Protein AF-A0A183B8X4-F1 (afdb_monomer_lite)

Foldseek 3Di:
DVVCCVVPVPQVVVVDDDPVPDDPVRNVVNVVVVVVVVVVVVVVVVVVVVVVVVVVVVVVVVVVVCVVVVVVPPPDDDDDDDDDDDDDDDDDDDDPDDDDDDDDDDDDDDDD

Structure (mmCIF, N/CA/C/O backbone):
data_AF-A0A183B8X4-F1
#
_entry.id   AF-A0A183B8X4-F1
#
loop_
_atom_site.group_PDB
_atom_site.id
_atom_site.type_symbol
_atom_site.label_atom_id
_atom_site.label_alt_id
_atom_site.label_comp_id
_atom_site.label_asym_id
_atom_site.label_entity_id
_atom_site.label_seq_id
_atom_site.pdbx_PDB_ins_code
_atom_site.Cartn_x
_atom_site.Cartn_y
_atom_site.Cartn_z
_atom_site.occupancy
_atom_site.B_iso_or_equiv
_atom_site.auth_seq_id
_atom_site.auth_comp_id
_atom_site.auth_asym_id
_atom_site.auth_atom_id
_atom_site.pdbx_PDB_model_num
ATOM 1 N N . MET A 1 1 ? 4.819 15.358 -13.654 1.00 60.69 1 MET A N 1
ATOM 2 C CA . MET A 1 1 ? 6.063 14.655 -13.266 1.00 60.69 1 MET A CA 1
ATOM 3 C C . MET A 1 1 ? 6.537 15.043 -11.869 1.00 60.69 1 MET A C 1
ATOM 5 O O . MET A 1 1 ? 6.818 14.137 -11.103 1.00 60.69 1 MET A O 1
ATOM 9 N N . GLN A 1 2 ? 6.517 16.330 -11.497 1.00 81.50 2 GLN A N 1
ATOM 10 C CA . GLN A 1 2 ? 6.993 16.812 -10.185 1.00 81.50 2 GLN A CA 1
ATOM 11 C C . GLN A 1 2 ? 6.331 16.147 -8.958 1.00 81.50 2 GLN A C 1
ATOM 13 O O . GLN A 1 2 ? 7.019 15.843 -7.992 1.00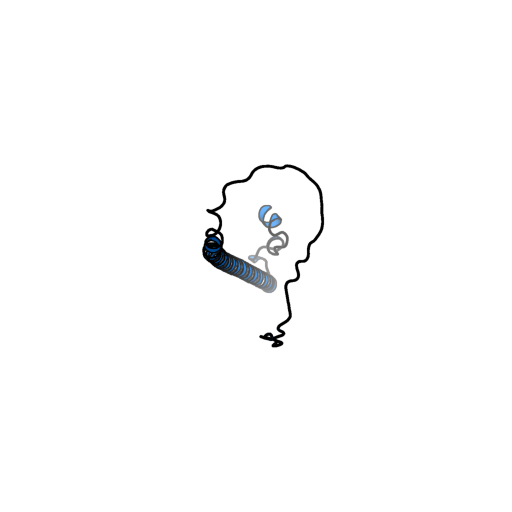 81.50 2 GLN A O 1
ATOM 18 N N . GLU A 1 3 ? 5.027 15.847 -8.999 1.00 91.38 3 GLU A N 1
ATOM 19 C CA . GLU A 1 3 ? 4.336 15.207 -7.863 1.00 91.38 3 GLU A CA 1
ATOM 20 C C . GLU A 1 3 ? 4.837 13.785 -7.568 1.00 91.38 3 GLU A C 1
ATOM 22 O O . GLU A 1 3 ? 5.067 13.426 -6.418 1.00 91.38 3 GLU A O 1
ATOM 27 N N . HIS A 1 4 ? 5.049 12.959 -8.595 1.00 89.56 4 HIS A N 1
ATOM 28 C CA . HIS A 1 4 ? 5.491 11.577 -8.383 1.00 89.56 4 HIS A CA 1
ATOM 29 C C . HIS A 1 4 ? 6.910 11.539 -7.796 1.00 89.56 4 HIS A C 1
ATOM 31 O O . HIS A 1 4 ? 7.170 10.776 -6.870 1.00 89.56 4 HIS A O 1
ATOM 37 N N . GLU A 1 5 ? 7.798 12.412 -8.270 1.00 91.19 5 GLU A N 1
ATOM 38 C CA . GLU A 1 5 ? 9.140 12.575 -7.702 1.00 91.19 5 GLU A CA 1
ATOM 39 C C . GLU A 1 5 ? 9.105 13.069 -6.254 1.00 91.19 5 GLU A C 1
ATOM 41 O O . GLU A 1 5 ? 9.914 12.627 -5.445 1.00 91.19 5 GLU A O 1
ATOM 46 N N . HIS A 1 6 ? 8.160 13.943 -5.903 1.00 94.19 6 HIS A N 1
ATOM 47 C CA . HIS A 1 6 ? 8.032 14.447 -4.539 1.00 94.19 6 HIS A CA 1
ATOM 48 C C . HIS A 1 6 ? 7.591 13.355 -3.553 1.00 94.19 6 HIS A C 1
ATOM 50 O O . HIS A 1 6 ? 8.181 13.212 -2.482 1.00 94.19 6 HIS A O 1
ATOM 56 N N . HIS A 1 7 ? 6.584 12.556 -3.922 1.00 91.12 7 HIS A N 1
ATOM 57 C CA . HIS A 1 7 ? 6.007 11.538 -3.033 1.00 91.12 7 HIS A CA 1
ATOM 58 C C . HIS A 1 7 ? 6.729 10.185 -3.096 1.00 91.12 7 HIS A C 1
ATOM 60 O O . HIS A 1 7 ? 6.624 9.385 -2.168 1.00 91.12 7 HIS A O 1
ATOM 66 N N . SER A 1 8 ? 7.461 9.901 -4.176 1.00 90.62 8 SER A N 1
ATOM 67 C CA . SER A 1 8 ? 8.205 8.649 -4.354 1.00 90.62 8 SER A CA 1
ATOM 68 C C . SER A 1 8 ? 9.503 8.855 -5.154 1.00 90.62 8 SER A C 1
ATOM 70 O O . SER A 1 8 ? 9.667 8.301 -6.242 1.00 90.62 8 SER A O 1
ATOM 72 N N . PRO A 1 9 ? 10.485 9.607 -4.618 1.00 89.94 9 PRO A N 1
ATOM 73 C CA . PRO A 1 9 ? 11.717 9.956 -5.342 1.00 89.94 9 PRO A CA 1
ATOM 74 C C . PRO A 1 9 ? 12.589 8.745 -5.704 1.00 89.94 9 PRO A C 1
ATOM 76 O O . PRO A 1 9 ? 13.471 8.827 -6.559 1.00 89.94 9 PRO A O 1
ATOM 79 N N . GLN A 1 10 ? 12.375 7.614 -5.029 1.00 90.06 10 GLN A N 1
ATOM 80 C CA . GLN A 1 10 ? 13.121 6.376 -5.246 1.00 90.06 10 GLN A CA 1
ATOM 81 C C . GLN A 1 10 ? 12.419 5.410 -6.207 1.00 90.06 10 GLN A C 1
ATOM 83 O O . GLN A 1 10 ? 12.954 4.334 -6.458 1.00 90.06 10 GLN A O 1
ATOM 88 N N . CYS A 1 11 ? 11.247 5.766 -6.749 1.00 91.00 11 CYS A N 1
ATOM 89 C CA . CYS A 1 11 ? 10.516 4.910 -7.676 1.00 91.00 11 CYS A CA 1
ATOM 90 C C . CYS A 1 11 ? 11.372 4.616 -8.924 1.00 91.00 11 CYS A C 1
ATOM 92 O O . CYS A 1 11 ? 11.704 5.551 -9.660 1.00 91.00 11 CYS A O 1
ATOM 94 N N . PRO A 1 12 ? 11.715 3.343 -9.210 1.00 90.00 12 PRO A N 1
ATOM 95 C CA . PRO A 1 12 ? 12.560 2.998 -10.357 1.00 90.00 12 PRO A CA 1
ATOM 96 C C . PRO A 1 12 ? 11.970 3.440 -11.700 1.00 90.00 12 PRO A C 1
ATOM 98 O O . PRO A 1 12 ? 12.717 3.763 -12.619 1.00 90.00 12 PRO A O 1
ATOM 101 N N . PHE A 1 13 ? 10.639 3.556 -11.778 1.00 90.56 13 PHE A N 1
ATOM 102 C CA . PHE A 1 13 ? 9.926 4.030 -12.965 1.00 90.56 13 PHE A CA 1
ATOM 103 C C . PHE A 1 13 ? 10.307 5.463 -13.377 1.00 90.56 13 PHE A C 1
ATOM 105 O O . PHE A 1 13 ? 10.229 5.812 -14.548 1.00 90.56 13 PHE A O 1
ATOM 112 N N . LEU A 1 14 ? 10.740 6.304 -12.430 1.00 90.06 14 LEU A N 1
ATOM 113 C CA . LEU A 1 14 ? 11.152 7.684 -12.717 1.00 90.06 14 LEU A CA 1
ATOM 114 C C . LEU A 1 14 ? 12.492 7.762 -13.459 1.00 90.06 14 LEU A C 1
ATOM 116 O O . LEU A 1 14 ? 12.784 8.767 -14.098 1.00 90.06 14 LEU A O 1
ATOM 120 N N . LYS A 1 15 ? 13.317 6.715 -13.350 1.00 87.94 15 LYS A N 1
ATOM 121 C CA . LYS A 1 15 ? 14.657 6.643 -13.952 1.00 87.94 15 LYS A CA 1
ATOM 122 C C . LYS A 1 15 ? 14.732 5.645 -15.106 1.00 87.94 15 LYS A C 1
ATOM 124 O O . LYS A 1 15 ? 15.746 5.606 -15.797 1.00 87.94 15 LYS A O 1
ATOM 129 N N . SER A 1 16 ? 13.701 4.824 -15.295 1.00 88.19 16 SER A N 1
ATOM 130 C CA . SER A 1 16 ? 13.650 3.835 -16.366 1.00 88.19 16 SER A CA 1
ATOM 131 C C . SER A 1 16 ? 13.337 4.485 -17.711 1.00 88.19 16 SER A C 1
ATOM 133 O O . SER A 1 16 ? 12.557 5.433 -17.796 1.00 88.19 16 SER A O 1
ATOM 135 N N . LYS A 1 17 ? 13.899 3.913 -18.774 1.00 92.12 17 LYS A N 1
ATOM 136 C CA . LYS A 1 17 ? 13.476 4.173 -20.154 1.00 92.12 17 LYS A CA 1
ATOM 137 C C . LYS A 1 17 ? 12.040 3.665 -20.403 1.00 92.12 17 LYS A C 1
ATOM 139 O O . LYS A 1 17 ? 11.542 2.865 -19.603 1.00 92.12 17 LYS A O 1
ATOM 144 N N . PRO A 1 18 ? 11.369 4.116 -21.481 1.00 90.50 18 PRO A N 1
ATOM 145 C CA . PRO A 1 18 ? 10.063 3.595 -21.880 1.00 90.50 18 PRO A CA 1
ATOM 146 C C . PRO A 1 18 ? 10.055 2.066 -21.970 1.00 90.50 18 PRO A C 1
ATOM 148 O O . PRO A 1 18 ? 11.065 1.451 -22.318 1.00 90.50 18 PRO A O 1
ATOM 151 N N . TYR A 1 19 ? 8.916 1.448 -21.652 1.00 87.38 19 TYR A N 1
ATOM 152 C CA . TYR A 1 19 ? 8.816 -0.009 -21.526 1.00 87.38 19 TYR A CA 1
ATOM 153 C C . TYR A 1 19 ? 9.142 -0.727 -22.840 1.00 87.38 19 TYR A C 1
ATOM 155 O O . TYR A 1 19 ? 9.795 -1.764 -22.837 1.00 87.38 19 TYR A O 1
ATOM 163 N N . GLU A 1 20 ? 8.756 -0.132 -23.965 1.00 92.44 20 GLU A N 1
ATOM 164 C CA . GLU A 1 20 ? 8.993 -0.637 -25.317 1.00 92.44 20 GLU A CA 1
ATOM 165 C C . GLU A 1 20 ? 10.484 -0.681 -25.691 1.00 92.44 20 GLU A C 1
ATOM 167 O O . GLU A 1 20 ? 10.880 -1.435 -26.577 1.00 92.44 20 GLU A O 1
ATOM 172 N N . GLU A 1 21 ? 11.317 0.108 -25.008 1.00 95.00 21 GLU A N 1
ATOM 173 C CA . GLU A 1 21 ? 12.765 0.191 -25.225 1.00 95.00 21 GLU A CA 1
ATOM 174 C C . GLU A 1 21 ? 13.559 -0.672 -24.227 1.00 95.00 21 GLU A C 1
ATOM 176 O O . GLU A 1 21 ? 14.795 -0.750 -24.286 1.00 95.00 21 GLU A O 1
ATOM 181 N N . MET A 1 22 ? 12.873 -1.313 -23.277 1.00 94.50 22 MET A N 1
ATOM 182 C CA . MET A 1 22 ? 13.497 -2.212 -22.315 1.00 94.50 22 MET A CA 1
ATOM 183 C C . MET A 1 22 ? 13.799 -3.573 -22.935 1.00 94.50 22 MET A C 1
ATOM 185 O O . MET A 1 22 ? 13.014 -4.155 -23.679 1.00 94.50 22 MET A O 1
ATOM 189 N N . SER A 1 23 ? 14.960 -4.113 -22.578 1.00 96.31 23 SER A N 1
ATOM 190 C CA . SER A 1 23 ? 15.236 -5.532 -22.756 1.00 96.31 23 SER A CA 1
ATOM 191 C C . SER A 1 23 ? 14.311 -6.362 -21.865 1.00 96.31 23 SER A C 1
ATOM 193 O O . SER A 1 23 ? 13.783 -5.887 -20.857 1.00 96.31 23 SER A O 1
ATOM 195 N N . VAL A 1 24 ? 14.158 -7.642 -22.203 1.00 95.38 24 VAL A N 1
ATOM 196 C CA . VAL A 1 24 ? 13.329 -8.573 -21.423 1.00 95.38 24 VAL A CA 1
ATOM 197 C C . VAL A 1 24 ? 13.781 -8.640 -19.959 1.00 95.38 24 VAL A C 1
ATOM 199 O O . VAL A 1 24 ? 12.942 -8.655 -19.065 1.00 95.38 24 VAL A O 1
ATOM 202 N N . SER A 1 25 ? 15.091 -8.636 -19.694 1.00 96.25 25 SER A N 1
ATOM 203 C CA . SER A 1 25 ? 15.623 -8.659 -18.326 1.00 96.25 25 SER A CA 1
ATOM 204 C C . SER A 1 25 ? 15.272 -7.397 -17.538 1.00 96.25 25 SER A C 1
ATOM 206 O O . SER A 1 25 ? 14.798 -7.509 -16.413 1.00 96.25 25 SER A O 1
ATOM 208 N N . GLU A 1 26 ? 15.430 -6.211 -18.135 1.00 94.94 26 GLU A N 1
ATOM 209 C CA . GLU A 1 26 ? 15.070 -4.938 -17.487 1.00 94.94 26 GLU A CA 1
ATOM 210 C C . GLU A 1 26 ? 13.563 -4.875 -17.189 1.00 94.94 26 GLU A C 1
ATOM 212 O O . GLU A 1 26 ? 13.152 -4.460 -16.104 1.00 94.94 26 GLU A O 1
ATOM 217 N N . GLY A 1 27 ? 12.732 -5.351 -18.124 1.00 94.56 27 GLY A N 1
ATOM 218 C CA . GLY A 1 27 ? 11.286 -5.453 -17.923 1.00 94.56 27 GLY A CA 1
ATOM 219 C C . GLY A 1 27 ? 10.920 -6.373 -16.756 1.00 94.56 27 GLY A C 1
ATOM 220 O O . GLY A 1 27 ? 10.098 -6.006 -15.916 1.00 94.56 27 GLY A O 1
ATOM 221 N N . LEU A 1 28 ? 11.573 -7.535 -16.650 1.00 95.56 28 LEU A N 1
ATOM 222 C CA . LEU A 1 28 ? 11.360 -8.475 -15.546 1.00 95.56 28 LEU A CA 1
ATOM 223 C C . LEU A 1 28 ? 11.794 -7.898 -14.192 1.00 95.56 28 LEU A C 1
ATOM 225 O O . LEU A 1 28 ? 11.079 -8.066 -13.205 1.00 95.56 28 LEU A O 1
ATOM 229 N N . GLU A 1 29 ? 12.922 -7.192 -14.123 1.00 95.19 29 GLU A N 1
ATOM 230 C CA . GLU A 1 29 ? 13.376 -6.525 -12.893 1.00 95.19 29 GLU A CA 1
ATOM 231 C C . GLU A 1 29 ? 12.385 -5.445 -12.426 1.00 95.19 29 GLU A C 1
ATOM 233 O O . GLU A 1 29 ? 12.058 -5.349 -11.232 1.00 95.19 29 GLU A O 1
ATOM 238 N N . MET A 1 30 ? 11.844 -4.673 -13.372 1.00 94.44 30 MET A N 1
ATOM 239 C CA . MET A 1 30 ? 10.790 -3.693 -13.107 1.00 94.44 30 MET A CA 1
ATOM 240 C C . MET A 1 30 ? 9.513 -4.359 -12.593 1.00 94.44 30 MET A C 1
ATOM 242 O O . MET A 1 30 ? 8.902 -3.868 -11.639 1.00 94.44 30 MET A O 1
ATOM 246 N N . ASP A 1 31 ? 9.127 -5.498 -13.166 1.00 94.75 31 ASP A N 1
ATOM 247 C CA . ASP A 1 31 ? 7.949 -6.248 -12.736 1.00 94.75 31 ASP A CA 1
ATOM 248 C C . ASP A 1 31 ? 8.108 -6.873 -11.348 1.00 94.75 31 ASP A C 1
ATOM 250 O O . ASP A 1 31 ? 7.178 -6.800 -10.538 1.00 94.75 31 ASP A O 1
ATOM 254 N N . ILE A 1 32 ? 9.284 -7.420 -11.030 1.00 96.44 32 ILE A N 1
ATOM 255 C CA . ILE A 1 32 ? 9.604 -7.912 -9.682 1.00 96.44 32 ILE A CA 1
ATOM 256 C C . ILE A 1 32 ? 9.454 -6.775 -8.671 1.00 96.44 32 ILE A C 1
ATOM 258 O O . ILE A 1 32 ? 8.769 -6.926 -7.656 1.00 96.44 32 ILE A O 1
ATOM 262 N N . THR A 1 33 ? 10.037 -5.613 -8.971 1.00 95.00 33 THR A N 1
ATOM 263 C CA . THR A 1 33 ? 9.962 -4.445 -8.087 1.00 95.00 33 THR A CA 1
ATOM 264 C C . THR A 1 33 ? 8.523 -3.950 -7.929 1.00 95.00 33 THR A C 1
ATOM 266 O O . THR A 1 33 ? 8.068 -3.676 -6.815 1.00 95.00 33 THR A O 1
ATOM 269 N N . ARG A 1 34 ? 7.756 -3.908 -9.024 1.00 95.50 34 ARG A N 1
ATOM 270 C CA . ARG A 1 34 ? 6.329 -3.566 -9.010 1.00 95.50 34 ARG A CA 1
ATOM 271 C C . ARG A 1 34 ? 5.529 -4.521 -8.121 1.00 95.50 34 ARG A C 1
ATOM 273 O O . ARG A 1 34 ? 4.694 -4.066 -7.340 1.00 95.50 34 ARG A O 1
ATOM 280 N N . HIS A 1 35 ? 5.775 -5.827 -8.216 1.00 97.44 35 HIS A N 1
ATOM 281 C CA . HIS A 1 35 ? 5.113 -6.823 -7.372 1.00 97.44 35 HIS A CA 1
ATOM 282 C C . HIS A 1 35 ? 5.502 -6.701 -5.898 1.00 97.44 35 HIS A C 1
ATOM 284 O O . HIS A 1 35 ? 4.622 -6.753 -5.040 1.00 97.44 35 HIS A O 1
ATOM 290 N N . ALA A 1 36 ? 6.776 -6.465 -5.586 1.00 96.56 36 ALA A N 1
ATOM 291 C CA . ALA A 1 36 ? 7.213 -6.227 -4.212 1.00 96.56 36 ALA A CA 1
ATOM 292 C C . ALA A 1 36 ? 6.505 -5.006 -3.589 1.00 96.56 36 ALA A C 1
ATOM 294 O O . ALA A 1 36 ? 5.975 -5.099 -2.480 1.00 96.56 36 ALA A O 1
ATOM 295 N N . ASN A 1 37 ? 6.400 -3.897 -4.330 1.00 95.62 37 ASN A N 1
ATOM 296 C CA . ASN A 1 37 ? 5.694 -2.688 -3.885 1.00 95.62 37 ASN A CA 1
ATOM 297 C C . ASN A 1 37 ? 4.194 -2.930 -3.653 1.00 95.62 37 ASN A C 1
ATOM 299 O O . ASN A 1 37 ? 3.617 -2.420 -2.688 1.00 95.62 37 ASN A O 1
ATOM 303 N N . LEU A 1 38 ? 3.556 -3.736 -4.509 1.00 96.88 38 LEU A N 1
ATOM 304 C CA . LEU A 1 38 ? 2.163 -4.144 -4.323 1.00 96.88 38 LEU A CA 1
ATOM 305 C C . LEU A 1 38 ? 1.990 -4.942 -3.025 1.00 96.88 38 LEU A C 1
ATOM 307 O O . LEU A 1 38 ? 1.098 -4.637 -2.234 1.00 96.88 38 LEU A O 1
ATOM 311 N N . LEU A 1 39 ? 2.848 -5.937 -2.785 1.00 97.75 39 LEU A N 1
ATOM 312 C CA . LEU A 1 39 ? 2.789 -6.763 -1.577 1.00 97.75 39 LEU A CA 1
ATOM 313 C C . LEU A 1 39 ? 3.002 -5.936 -0.306 1.00 97.75 39 LEU A C 1
ATOM 315 O O . LEU A 1 39 ? 2.274 -6.120 0.669 1.00 97.75 39 LEU A O 1
ATOM 319 N N . GLN A 1 40 ? 3.946 -4.994 -0.328 1.00 96.12 40 GLN A N 1
ATOM 320 C CA . GLN A 1 40 ? 4.178 -4.084 0.791 1.00 96.12 40 GLN A CA 1
ATOM 321 C C . GLN A 1 40 ? 2.944 -3.208 1.065 1.00 96.12 40 GLN A C 1
ATOM 323 O O . GLN A 1 40 ? 2.504 -3.104 2.207 1.00 96.12 40 GLN A O 1
ATOM 328 N N . THR A 1 41 ? 2.312 -2.677 0.016 1.00 96.00 41 THR A N 1
ATOM 329 C CA . THR A 1 41 ? 1.080 -1.880 0.141 1.00 96.00 41 THR A CA 1
ATOM 330 C C . THR A 1 41 ? -0.072 -2.694 0.742 1.00 96.00 41 THR A C 1
ATOM 332 O O . THR A 1 41 ? -0.792 -2.215 1.619 1.00 96.00 41 THR A O 1
ATOM 335 N N . LEU A 1 42 ? -0.248 -3.944 0.298 1.00 96.69 42 LEU A N 1
ATOM 336 C CA . LEU A 1 42 ? -1.273 -4.843 0.836 1.00 96.69 42 LEU A CA 1
ATOM 337 C C . LEU A 1 42 ? -1.020 -5.168 2.309 1.00 96.69 42 LEU A C 1
ATOM 339 O O . LEU A 1 42 ? -1.953 -5.138 3.110 1.00 96.69 42 LEU A O 1
ATOM 343 N N . ARG A 1 43 ? 0.237 -5.430 2.680 1.00 97.44 43 ARG A N 1
ATOM 344 C CA . ARG A 1 43 ? 0.637 -5.643 4.073 1.00 97.44 43 ARG A CA 1
ATOM 345 C C . ARG A 1 43 ? 0.275 -4.437 4.939 1.00 97.44 43 ARG A C 1
ATOM 347 O O . ARG A 1 43 ? -0.357 -4.618 5.977 1.00 97.44 43 ARG A O 1
ATOM 354 N N . ASP A 1 44 ? 0.660 -3.234 4.525 1.00 96.94 44 ASP A N 1
ATOM 355 C CA . ASP A 1 44 ? 0.441 -2.019 5.315 1.00 96.94 44 ASP A CA 1
A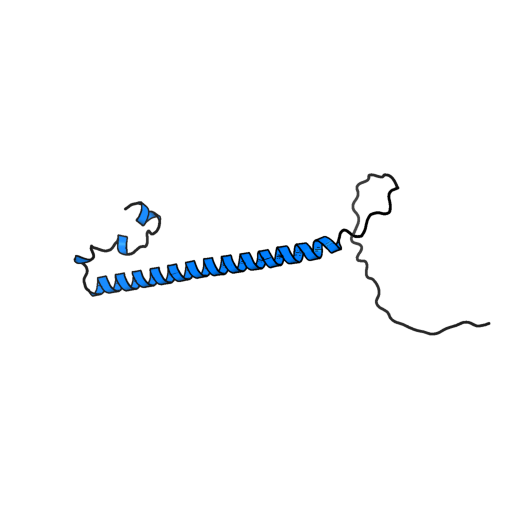TOM 356 C C . ASP A 1 44 ? -1.051 -1.726 5.489 1.00 96.94 44 ASP A C 1
ATOM 358 O O . ASP A 1 44 ? -1.497 -1.391 6.588 1.00 96.94 44 ASP A O 1
ATOM 362 N N . ARG A 1 45 ? -1.849 -1.959 4.443 1.00 96.69 45 ARG A N 1
ATOM 363 C CA . ARG A 1 45 ? -3.308 -1.862 4.518 1.00 96.69 45 ARG A CA 1
ATOM 364 C C . ARG A 1 45 ? -3.904 -2.853 5.519 1.00 96.69 45 ARG A C 1
ATOM 366 O O . ARG A 1 45 ? -4.718 -2.457 6.348 1.00 96.69 45 ARG A O 1
ATOM 373 N N . ILE A 1 46 ? -3.485 -4.118 5.479 1.00 97.19 46 ILE A N 1
ATOM 374 C CA . ILE A 1 46 ? -3.962 -5.138 6.426 1.00 97.19 46 ILE A CA 1
ATOM 375 C C . ILE A 1 46 ? -3.595 -4.746 7.859 1.00 97.19 46 ILE A C 1
ATOM 377 O O . ILE A 1 46 ? -4.431 -4.846 8.754 1.00 97.19 46 ILE A O 1
ATOM 381 N N . LEU A 1 47 ? -2.370 -4.267 8.090 1.00 96.69 47 LEU A N 1
ATOM 382 C CA . LEU A 1 47 ? -1.945 -3.814 9.415 1.00 96.69 47 LEU A CA 1
ATOM 383 C C . LEU A 1 47 ? -2.807 -2.652 9.921 1.00 96.69 47 LEU A C 1
ATOM 385 O O . LEU A 1 47 ? -3.222 -2.674 11.077 1.00 96.69 47 LEU A O 1
ATOM 389 N N . GLN A 1 48 ? -3.128 -1.680 9.064 1.00 97.06 48 GLN A N 1
ATOM 390 C CA . GLN A 1 48 ? -4.025 -0.575 9.413 1.00 97.06 48 GLN A CA 1
ATOM 391 C C . GLN A 1 48 ? -5.444 -1.060 9.744 1.00 97.06 48 GLN A C 1
ATOM 393 O O . GLN A 1 48 ? -6.025 -0.623 10.736 1.00 97.06 48 GLN A O 1
ATOM 398 N N . GLU A 1 49 ? -5.997 -1.981 8.953 1.00 96.69 49 GLU A N 1
ATOM 399 C CA . GLU A 1 49 ? -7.337 -2.539 9.175 1.00 96.69 49 GLU A CA 1
ATOM 400 C C . GLU A 1 49 ? -7.409 -3.344 10.483 1.00 96.69 49 GLU A C 1
ATOM 402 O O . GLU A 1 49 ? -8.340 -3.167 11.275 1.00 96.69 49 GLU A O 1
ATOM 407 N N . VAL A 1 50 ? -6.403 -4.182 10.750 1.00 97.12 50 VAL A N 1
ATOM 408 C CA . VAL A 1 50 ? -6.296 -4.948 12.000 1.00 97.12 50 VAL A CA 1
ATOM 409 C C . VAL A 1 50 ? -6.143 -4.010 13.193 1.00 97.12 50 VAL A C 1
ATOM 411 O O . VAL A 1 50 ? -6.859 -4.172 14.180 1.00 97.12 50 VAL A O 1
ATOM 414 N N . GLN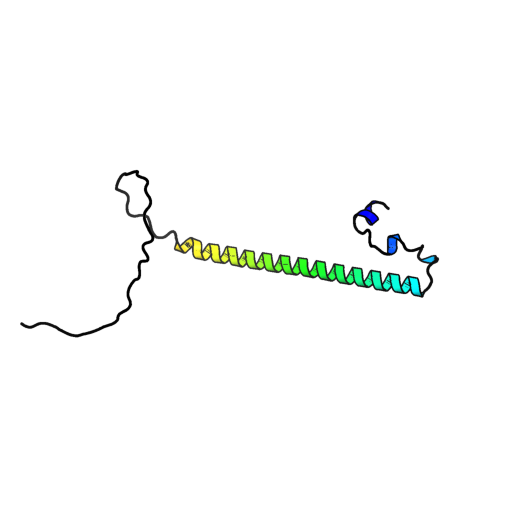 A 1 51 ? -5.268 -3.007 13.098 1.00 96.94 51 GLN A N 1
ATOM 415 C CA . GLN A 1 51 ? -5.070 -2.026 14.163 1.00 96.94 51 GLN A CA 1
ATOM 416 C C . GLN A 1 51 ? -6.376 -1.285 14.481 1.00 96.94 51 GLN A C 1
ATOM 418 O O . GLN A 1 51 ? -6.794 -1.243 15.636 1.00 96.94 51 GLN A O 1
ATOM 423 N N . ALA A 1 52 ? -7.086 -0.795 13.460 1.00 96.75 52 ALA A N 1
ATOM 424 C CA . ALA A 1 52 ? -8.369 -0.119 13.637 1.00 96.75 52 ALA A CA 1
ATOM 425 C C . ALA A 1 52 ? -9.437 -1.034 14.268 1.00 96.75 52 ALA A C 1
ATOM 427 O O . ALA A 1 52 ? -10.233 -0.591 15.103 1.00 96.75 52 ALA A O 1
ATOM 428 N N . ALA A 1 53 ? -9.462 -2.318 13.897 1.00 96.94 53 ALA A N 1
ATOM 429 C CA . ALA A 1 53 ? -10.371 -3.295 14.488 1.00 96.94 53 ALA A CA 1
ATOM 430 C C . ALA A 1 53 ? -10.056 -3.552 15.971 1.00 96.94 53 ALA A C 1
ATOM 432 O O . ALA A 1 53 ? -10.976 -3.584 16.794 1.00 96.94 53 ALA A O 1
ATOM 433 N N . VAL A 1 54 ? -8.773 -3.686 16.321 1.00 97.56 54 VAL A N 1
ATOM 434 C CA . VAL A 1 54 ? -8.313 -3.851 17.707 1.00 97.56 54 VAL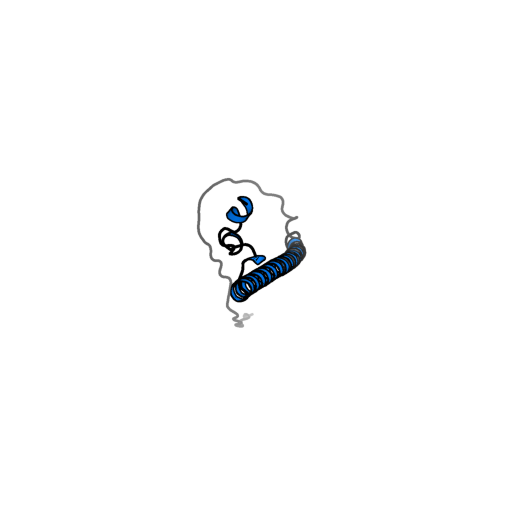 A CA 1
ATOM 435 C C . VAL A 1 54 ? -8.663 -2.620 18.539 1.00 97.56 54 VAL A C 1
ATOM 437 O O . VAL A 1 54 ? -9.269 -2.761 19.601 1.00 97.56 54 VAL A O 1
ATOM 440 N N . ASP A 1 55 ? -8.380 -1.417 18.044 1.00 97.56 55 ASP A N 1
ATOM 441 C CA . ASP A 1 55 ? -8.687 -0.169 18.751 1.00 97.56 55 ASP A CA 1
ATOM 442 C C . ASP A 1 55 ? -10.191 -0.025 19.007 1.00 97.56 55 ASP A C 1
ATOM 444 O O . ASP A 1 55 ? -10.618 0.333 20.110 1.00 97.56 55 ASP A O 1
ATOM 448 N N . LYS A 1 56 ? -11.021 -0.406 18.030 1.00 97.50 56 LYS A N 1
ATOM 449 C CA . LYS A 1 56 ? -12.478 -0.445 18.192 1.00 97.50 56 LYS A CA 1
ATOM 450 C C . LYS A 1 56 ? -12.908 -1.433 19.279 1.00 97.50 56 LYS A C 1
ATOM 452 O O . LYS A 1 56 ? -13.776 -1.104 20.089 1.00 97.50 56 LYS A O 1
ATOM 457 N N . GLN A 1 57 ? -12.320 -2.628 19.325 1.00 97.31 57 GLN A N 1
ATOM 458 C CA . GLN A 1 57 ? -12.622 -3.614 20.369 1.00 97.31 57 GLN A CA 1
ATOM 459 C C . GLN A 1 57 ? -12.185 -3.132 21.756 1.00 97.31 57 GLN A C 1
ATOM 461 O O . GLN A 1 57 ? -12.957 -3.231 22.713 1.00 97.31 57 GLN A O 1
ATOM 466 N N . LEU A 1 58 ? -10.988 -2.556 21.868 1.00 97.19 58 LEU A N 1
ATOM 467 C CA . LEU A 1 58 ? -10.490 -1.976 23.114 1.00 97.19 58 LEU A CA 1
ATOM 468 C C . LEU A 1 58 ? -11.386 -0.834 23.599 1.00 97.19 58 LEU A C 1
ATOM 470 O O . LEU A 1 58 ? -11.677 -0.754 24.795 1.00 97.19 58 LEU A O 1
ATOM 474 N N . GLN A 1 59 ? -11.890 -0.000 22.688 1.00 96.81 59 GLN A N 1
ATOM 475 C CA . GLN A 1 59 ? -12.837 1.057 23.026 1.00 96.81 59 GLN A CA 1
ATOM 476 C C . GLN A 1 59 ? -14.147 0.487 23.590 1.00 96.81 59 GLN A C 1
ATOM 478 O O . GLN A 1 59 ? -14.611 0.939 24.636 1.00 96.81 59 GLN A O 1
ATOM 483 N N . VAL A 1 60 ? -14.701 -0.567 22.978 1.00 96.75 60 VAL A N 1
ATOM 484 C CA . VAL A 1 60 ? -15.901 -1.253 23.494 1.00 96.75 60 VAL A CA 1
ATOM 485 C C . VAL A 1 60 ? -15.663 -1.818 24.896 1.00 96.75 60 VAL A C 1
ATOM 487 O O . VAL A 1 60 ? -16.516 -1.669 25.778 1.00 96.75 60 VAL A O 1
ATOM 490 N N . ILE A 1 61 ? -14.502 -2.436 25.137 1.00 95.50 61 ILE A N 1
ATOM 491 C CA . ILE A 1 61 ? -14.124 -2.939 26.465 1.00 95.50 61 ILE A CA 1
ATOM 492 C C . ILE A 1 61 ? -14.050 -1.776 27.461 1.00 95.50 61 ILE A C 1
ATOM 494 O O . ILE A 1 61 ? -14.658 -1.844 28.533 1.00 95.50 61 ILE A O 1
ATOM 498 N N . ARG A 1 62 ? -13.368 -0.684 27.103 1.00 94.62 62 ARG A N 1
ATOM 499 C CA . ARG A 1 62 ? -13.221 0.512 27.943 1.00 94.62 62 ARG A CA 1
ATOM 500 C C . ARG A 1 62 ? -14.571 1.116 28.319 1.00 94.62 62 ARG A C 1
ATOM 502 O O . ARG A 1 62 ? -14.797 1.423 29.494 1.00 94.62 62 ARG A O 1
ATOM 509 N N . ASP A 1 63 ? -15.480 1.245 27.362 1.00 93.81 63 ASP A N 1
ATOM 510 C CA . ASP A 1 63 ? -16.824 1.782 27.584 1.00 93.81 63 ASP A CA 1
ATOM 511 C C . ASP A 1 63 ? -17.654 0.862 28.481 1.00 93.81 63 ASP A C 1
ATOM 513 O O . ASP A 1 63 ? -18.370 1.319 29.377 1.00 93.81 63 ASP A O 1
ATOM 517 N N . THR A 1 64 ? -17.518 -0.449 28.286 1.00 92.94 64 THR A N 1
ATOM 518 C CA . THR A 1 64 ? -18.194 -1.466 29.093 1.00 92.94 64 THR A CA 1
ATOM 519 C C . THR A 1 64 ? -17.721 -1.414 30.543 1.00 92.94 64 THR A C 1
ATOM 521 O O . THR A 1 64 ? -18.541 -1.247 31.449 1.00 92.94 64 THR A O 1
ATOM 524 N N . LEU A 1 65 ? -16.408 -1.460 30.784 1.00 91.31 65 LEU A N 1
ATOM 525 C CA . LEU A 1 65 ? -15.837 -1.350 32.131 1.00 91.31 65 LEU A CA 1
ATOM 526 C C . LEU A 1 65 ? -16.223 -0.020 32.791 1.00 91.31 65 LEU A C 1
ATOM 528 O O . LEU A 1 65 ? -16.641 -0.000 33.950 1.00 91.31 65 LEU A O 1
ATOM 532 N N . SER A 1 66 ? -16.184 1.085 32.042 1.00 89.12 66 SER A N 1
ATOM 533 C CA . SER A 1 66 ? -16.596 2.401 32.540 1.00 89.12 66 SER A CA 1
ATOM 534 C C . SER A 1 66 ? -18.049 2.406 33.030 1.00 89.12 66 SER A C 1
ATOM 536 O O . SER A 1 66 ? -18.336 2.983 34.079 1.00 89.12 66 SER A O 1
ATOM 538 N N . LYS A 1 67 ? -18.975 1.725 32.340 1.00 85.69 67 LYS A N 1
ATOM 539 C CA . LYS A 1 67 ? -20.379 1.593 32.778 1.00 85.69 67 LYS A CA 1
ATOM 540 C C . LYS A 1 67 ? -20.520 0.792 34.077 1.00 85.69 67 LYS A C 1
ATOM 542 O O . LYS A 1 67 ? -21.328 1.166 34.929 1.00 85.69 67 LYS A O 1
ATOM 547 N N . TYR A 1 68 ? -19.742 -0.278 34.249 1.00 81.31 68 TYR A N 1
ATOM 548 C CA . TYR A 1 68 ? -19.794 -1.117 35.452 1.00 81.31 68 TYR A CA 1
ATOM 549 C C . TYR A 1 68 ? -19.179 -0.434 36.677 1.00 81.31 68 TYR A C 1
ATOM 551 O O . TYR A 1 68 ? -19.755 -0.486 37.767 1.00 81.31 68 TYR A O 1
ATOM 559 N N . PHE A 1 69 ? -18.046 0.251 36.511 1.00 76.19 69 PHE A N 1
ATOM 560 C CA . PHE A 1 69 ? -17.347 0.888 37.627 1.00 76.19 69 PHE A CA 1
ATOM 561 C C . PHE A 1 69 ? -17.897 2.275 37.991 1.00 76.19 69 PHE A C 1
ATOM 563 O O . PHE A 1 69 ? -17.867 2.630 39.168 1.00 76.19 69 PHE A O 1
ATOM 570 N N . ARG A 1 70 ? -18.520 3.023 37.061 1.00 63.50 70 ARG A N 1
ATOM 571 C CA . ARG A 1 70 ? -19.209 4.292 37.395 1.00 63.50 70 ARG A CA 1
ATOM 572 C C . ARG A 1 70 ? -20.373 4.107 38.376 1.00 63.50 70 ARG A C 1
ATOM 574 O O . ARG A 1 70 ? -20.629 4.993 39.183 1.00 63.50 70 ARG A O 1
ATOM 581 N N . LYS A 1 71 ? -21.058 2.956 38.367 1.00 57.00 71 LYS A N 1
ATOM 582 C CA . LYS A 1 71 ? -22.185 2.683 39.282 1.00 57.00 71 LYS A CA 1
ATOM 583 C C . LYS A 1 71 ? -21.764 2.317 40.712 1.00 57.00 71 LYS A C 1
ATOM 585 O O . LYS A 1 71 ? -22.600 2.391 41.609 1.00 57.00 71 LYS A O 1
ATOM 590 N N . ARG A 1 72 ? -20.499 1.945 40.957 1.00 54.44 72 ARG A N 1
ATOM 591 C CA . ARG A 1 72 ? -20.014 1.578 42.306 1.00 54.44 72 ARG A CA 1
ATOM 592 C C . ARG A 1 72 ? -19.610 2.775 43.176 1.00 54.44 72 ARG A C 1
ATOM 594 O O . ARG A 1 72 ? -19.557 2.616 44.388 1.00 54.44 72 ARG A O 1
ATOM 601 N N . GLY A 1 73 ? -19.375 3.953 42.593 1.00 53.38 73 GLY A N 1
ATOM 602 C CA . GLY A 1 73 ? -18.924 5.149 43.324 1.00 53.38 73 GLY A CA 1
ATOM 603 C C . GLY A 1 73 ? -20.019 6.127 43.773 1.00 53.38 73 GLY A C 1
ATOM 604 O O . GLY A 1 73 ? -19.714 7.071 44.486 1.00 53.38 73 GLY A O 1
ATOM 605 N N . VAL A 1 74 ? -21.285 5.938 43.376 1.00 50.47 74 VAL A N 1
ATOM 606 C CA . VAL A 1 74 ? -22.354 6.951 43.582 1.00 50.47 74 VAL A CA 1
ATOM 607 C C . VAL A 1 74 ? -23.296 6.603 44.749 1.00 50.47 74 VAL A C 1
ATOM 609 O O . VAL A 1 74 ? -24.213 7.351 45.069 1.00 50.47 74 VAL A O 1
ATOM 612 N N . ARG A 1 75 ? -23.075 5.475 45.440 1.00 50.22 75 ARG A N 1
ATOM 613 C 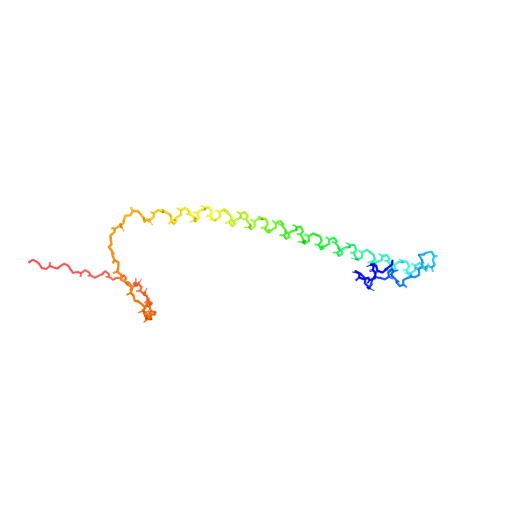CA . ARG A 1 75 ? -23.939 5.005 46.540 1.00 50.22 75 ARG A CA 1
ATOM 614 C C . ARG A 1 75 ? -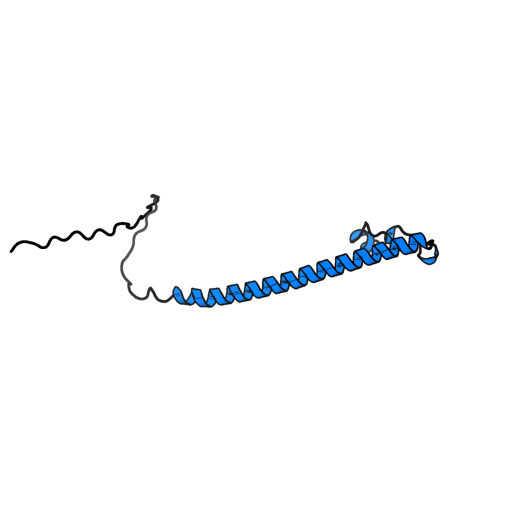23.348 5.184 47.942 1.00 50.22 75 ARG A C 1
ATOM 616 O O . ARG A 1 75 ? -23.710 4.443 48.845 1.00 50.22 75 ARG A O 1
ATOM 623 N N . GLN A 1 76 ? -22.476 6.165 48.144 1.00 49.25 76 GLN A N 1
ATOM 624 C CA . GLN A 1 76 ? -22.131 6.681 49.471 1.00 49.25 76 GLN A CA 1
ATOM 625 C C . GLN A 1 76 ? -21.829 8.172 49.339 1.00 49.25 76 GLN A C 1
ATOM 627 O O . GLN A 1 76 ? -20.814 8.525 48.755 1.00 49.25 76 GLN A O 1
ATOM 632 N N . ASN A 1 77 ? -22.766 9.012 49.792 1.00 45.09 77 ASN A N 1
ATOM 633 C CA . ASN A 1 77 ? -22.568 10.335 50.416 1.00 45.09 77 ASN A CA 1
ATOM 634 C C . ASN A 1 77 ? -23.837 11.194 50.279 1.00 45.09 77 ASN A C 1
ATOM 636 O O . ASN A 1 77 ? -23.824 12.298 49.749 1.00 45.09 77 ASN A O 1
ATOM 640 N N . THR A 1 78 ? -24.955 10.696 50.803 1.00 49.22 78 THR A N 1
ATOM 641 C CA . THR A 1 78 ? -26.120 11.526 51.150 1.00 49.22 78 THR A CA 1
ATOM 642 C C . THR A 1 78 ? -26.493 11.281 52.605 1.00 49.22 78 THR A C 1
ATOM 644 O O . THR A 1 78 ? -27.595 10.849 52.921 1.00 49.22 78 THR A O 1
ATOM 647 N N . ARG A 1 79 ? -25.543 11.520 53.520 1.00 46.03 79 ARG A N 1
ATOM 648 C CA . ARG A 1 79 ? -25.852 11.857 54.918 1.00 46.03 79 ARG A CA 1
ATOM 649 C C . ARG A 1 79 ? -24.609 12.347 55.660 1.00 46.03 79 ARG A C 1
ATOM 651 O O . ARG A 1 79 ? -23.888 11.548 56.237 1.00 46.03 79 ARG A O 1
ATOM 658 N N . ALA A 1 80 ? -24.380 13.655 55.608 1.00 40.91 80 ALA A N 1
ATOM 659 C CA . ALA A 1 80 ? -23.873 14.478 56.712 1.00 40.91 80 ALA A CA 1
ATOM 660 C C . ALA A 1 80 ? -23.615 15.890 56.167 1.00 40.91 80 ALA A C 1
ATOM 662 O O . ALA A 1 80 ? -22.507 16.238 55.776 1.00 40.91 80 ALA A O 1
ATOM 663 N N . GLY A 1 81 ? -24.683 16.685 56.083 1.00 38.22 81 GLY A N 1
ATOM 664 C CA . GLY A 1 81 ? -24.532 18.133 56.171 1.00 38.22 81 GLY A CA 1
ATOM 665 C C . GLY A 1 81 ? -24.153 18.510 57.605 1.00 38.22 81 GLY A C 1
ATOM 666 O O . GLY A 1 81 ? -24.468 17.760 58.530 1.00 38.22 81 GLY A O 1
ATOM 667 N N . THR A 1 82 ? -23.546 19.693 57.750 1.00 40.03 82 THR A N 1
ATOM 668 C CA . THR A 1 82 ? -22.981 20.303 58.976 1.00 40.03 82 THR A CA 1
ATOM 669 C C . THR A 1 82 ? -21.655 19.635 59.382 1.00 40.03 82 THR A C 1
ATOM 671 O O . THR A 1 82 ? -21.608 18.432 59.574 1.00 40.03 82 THR A O 1
ATOM 674 N N . VAL A 1 83 ? -20.497 20.303 59.433 1.00 38.97 83 VAL A N 1
ATOM 675 C CA . VAL A 1 83 ? -20.193 21.565 60.121 1.00 38.97 83 VAL A CA 1
ATOM 676 C C . VAL A 1 83 ? -19.008 22.286 59.443 1.00 38.97 83 VAL A C 1
ATOM 678 O O . VAL A 1 83 ? -17.994 21.680 59.118 1.00 38.97 83 VAL A O 1
ATOM 681 N N . SER A 1 84 ? -19.208 23.585 59.224 1.00 36.12 84 SER A N 1
ATOM 682 C CA . SER A 1 84 ? -18.293 24.737 59.210 1.00 36.12 84 SER A CA 1
ATOM 683 C C . SER A 1 84 ? -16.762 24.574 59.081 1.00 36.12 84 SER A C 1
ATOM 685 O O . SER A 1 84 ? -16.108 23.988 59.930 1.00 36.12 84 SER A O 1
ATOM 687 N N . SER A 1 85 ? -16.215 25.329 58.115 1.00 40.50 85 SER A N 1
ATOM 688 C CA . SER A 1 85 ? -15.146 26.337 58.287 1.00 40.50 85 SER A CA 1
ATOM 689 C C . SER A 1 85 ? -13.835 25.951 58.994 1.00 40.50 85 SER A C 1
ATOM 691 O O . SER A 1 85 ? -13.785 25.953 60.217 1.00 40.50 85 SER A O 1
ATOM 693 N N . ALA A 1 86 ? -12.734 25.882 58.233 1.00 35.66 86 ALA A N 1
ATOM 694 C CA . ALA A 1 86 ? -11.521 26.681 58.486 1.00 35.66 86 ALA A CA 1
ATOM 695 C C . ALA A 1 86 ? -10.520 26.544 57.323 1.00 35.66 86 ALA A C 1
ATOM 697 O O . ALA A 1 86 ? -10.211 25.444 56.872 1.00 35.66 86 ALA A O 1
ATOM 698 N N . ARG A 1 87 ? -10.020 27.685 56.843 1.00 43.66 87 ARG A N 1
ATOM 699 C CA . ARG A 1 87 ? -8.813 27.802 56.017 1.00 43.66 87 ARG A CA 1
ATOM 700 C C . ARG A 1 87 ? -7.579 27.627 56.907 1.00 43.66 87 ARG A C 1
ATOM 702 O O . ARG A 1 87 ? -7.518 28.312 57.921 1.00 43.66 87 ARG A O 1
ATOM 709 N N . SER A 1 88 ? -6.588 26.867 56.452 1.00 36.12 88 SER A N 1
ATOM 710 C CA . SER A 1 88 ? -5.165 27.245 56.510 1.00 36.12 88 SER A CA 1
ATOM 711 C C . SER A 1 88 ? -4.316 26.221 55.754 1.00 36.12 88 SER A C 1
ATOM 713 O O . SER A 1 88 ? -4.474 25.017 55.947 1.00 36.12 88 SER A O 1
ATOM 715 N N . ASP A 1 89 ? -3.449 26.739 54.884 1.00 44.25 89 ASP A N 1
ATOM 716 C CA . ASP A 1 89 ? -2.233 26.086 54.398 1.00 44.25 89 ASP A CA 1
ATOM 717 C C . ASP A 1 89 ? -1.435 25.474 55.557 1.00 44.25 89 ASP A C 1
ATOM 719 O O . ASP A 1 89 ? -1.389 26.060 56.635 1.00 44.25 89 ASP A O 1
ATOM 723 N N . GLU A 1 90 ? -0.812 24.321 55.309 1.00 44.28 90 GLU A N 1
ATOM 724 C CA . GLU A 1 90 ? 0.609 24.028 55.560 1.00 44.28 90 GLU A CA 1
ATOM 725 C C . GLU A 1 90 ? 0.846 22.506 55.555 1.00 44.28 90 GLU A C 1
ATOM 727 O O . GLU A 1 90 ? 0.156 21.710 56.188 1.00 44.28 90 GLU A O 1
ATOM 732 N N . THR A 1 91 ? 1.831 22.128 54.743 1.00 48.03 91 THR A N 1
ATOM 733 C CA . THR A 1 91 ? 2.527 20.840 54.625 1.00 48.03 91 THR A CA 1
ATOM 734 C C . THR A 1 91 ? 2.509 19.960 55.874 1.00 48.03 91 THR A C 1
ATOM 736 O O . THR A 1 91 ? 2.919 20.445 56.919 1.00 48.03 91 THR A O 1
ATOM 739 N N . LEU A 1 92 ? 2.200 18.659 55.756 1.00 38.31 92 LEU A N 1
ATOM 740 C CA . LEU A 1 92 ? 2.815 17.610 56.594 1.00 38.31 92 LEU A CA 1
ATOM 741 C C . LEU A 1 92 ? 2.447 16.186 56.129 1.00 38.31 92 LEU A C 1
ATOM 743 O O . LEU A 1 92 ? 1.325 15.715 56.284 1.00 38.31 92 LEU A O 1
ATOM 747 N N . GLU A 1 93 ? 3.474 15.528 55.591 1.00 39.28 93 GLU A N 1
ATOM 748 C CA . GLU A 1 93 ? 3.927 14.171 55.921 1.00 39.28 93 GLU A CA 1
ATOM 749 C C . GLU A 1 93 ? 3.030 12.940 55.674 1.00 39.28 93 GLU A C 1
ATOM 751 O O . GLU A 1 93 ? 1.966 12.714 56.252 1.00 39.28 93 GLU A O 1
ATOM 756 N N . LEU A 1 94 ? 3.606 12.060 54.849 1.00 49.78 94 LEU A N 1
ATOM 757 C CA . LEU A 1 94 ? 3.314 10.644 54.664 1.00 49.78 94 LEU A CA 1
ATOM 758 C C . LEU A 1 94 ? 2.901 9.927 55.964 1.00 49.78 94 LEU A C 1
ATOM 760 O O . LEU A 1 94 ? 3.728 9.632 56.823 1.00 49.78 94 LEU A O 1
ATOM 764 N N . SER A 1 95 ? 1.641 9.495 56.051 1.00 43.12 95 SER A N 1
ATOM 765 C CA . SER A 1 95 ? 1.216 8.497 57.041 1.00 43.12 95 SER A CA 1
ATOM 766 C C . SER A 1 95 ? 0.903 7.171 56.350 1.00 43.12 95 SER A C 1
ATOM 768 O O . SER A 1 95 ? -0.217 6.903 55.912 1.00 43.12 95 SER A O 1
ATOM 770 N N . VAL A 1 96 ? 1.929 6.322 56.258 1.00 52.91 96 VAL A N 1
ATOM 771 C CA . VAL A 1 96 ? 1.819 4.900 55.909 1.00 52.91 96 VAL A CA 1
ATOM 772 C C . VAL A 1 96 ? 0.997 4.201 56.996 1.00 52.91 96 VAL A C 1
ATOM 774 O O . VAL A 1 96 ? 1.518 3.816 58.043 1.00 52.91 96 VAL A O 1
ATOM 777 N N . ARG A 1 97 ? -0.311 4.026 56.779 1.00 50.88 97 ARG A N 1
ATOM 778 C CA . ARG A 1 97 ? -1.165 3.259 57.700 1.00 50.88 97 ARG A CA 1
ATOM 779 C C . ARG A 1 97 ? -1.147 1.772 57.360 1.00 50.88 97 ARG A C 1
ATOM 781 O O . ARG A 1 97 ? -2.026 1.241 56.688 1.00 50.88 97 ARG A O 1
ATOM 788 N N . SER A 1 98 ? -0.133 1.103 57.908 1.00 53.56 98 SER A N 1
ATOM 789 C CA . SER A 1 98 ? -0.138 -0.332 58.195 1.00 53.56 98 SER A CA 1
ATOM 790 C C . SER A 1 98 ? -1.374 -0.704 59.019 1.00 53.56 98 SER A C 1
ATOM 792 O O . SER A 1 98 ? -1.603 -0.137 60.087 1.00 53.56 98 SER A O 1
ATOM 794 N N . THR A 1 99 ? -2.160 -1.681 58.556 1.00 54.84 99 THR A N 1
ATOM 795 C CA . THR A 1 99 ? -3.162 -2.351 59.393 1.00 54.84 99 THR A CA 1
ATOM 796 C C . THR A 1 99 ? -3.072 -3.877 59.274 1.00 54.84 99 THR A C 1
ATOM 798 O O . THR A 1 99 ? -3.686 -4.522 58.436 1.00 54.84 99 THR A O 1
ATOM 801 N N . ARG A 1 100 ? -2.346 -4.432 60.256 1.00 49.41 100 ARG A N 1
ATOM 802 C CA . ARG A 1 100 ? -2.832 -5.490 61.160 1.00 49.41 100 ARG A CA 1
ATOM 803 C C . ARG A 1 100 ? -2.781 -6.944 60.662 1.00 49.41 100 ARG A C 1
ATOM 805 O O . ARG A 1 100 ? -3.795 -7.599 60.451 1.00 49.41 100 ARG A O 1
ATOM 812 N N . SER A 1 101 ? -1.571 -7.502 60.703 1.00 51.25 101 SER A N 1
ATOM 813 C CA . SER A 1 101 ? -1.348 -8.919 61.024 1.00 51.25 101 SER A CA 1
ATOM 814 C C . SER A 1 101 ? -1.322 -9.114 62.548 1.00 51.25 101 SER A C 1
ATOM 816 O O . SER A 1 101 ? -0.562 -8.430 63.232 1.00 51.25 101 SER A O 1
ATOM 818 N N . LYS A 1 102 ? -2.168 -10.021 63.067 1.00 52.16 102 LYS A N 1
ATOM 819 C CA . LYS A 1 102 ? -1.852 -11.090 64.047 1.00 52.16 102 LYS A CA 1
ATOM 820 C C . LYS A 1 102 ? -3.137 -11.686 64.636 1.00 52.16 102 LYS A C 1
ATOM 822 O O . LYS A 1 102 ? -3.767 -11.138 65.537 1.00 52.16 102 LYS A O 1
ATOM 827 N N . ARG A 1 103 ? -3.477 -12.869 64.125 1.00 52.81 103 ARG A N 1
ATOM 828 C CA . ARG A 1 103 ? -4.328 -13.878 64.761 1.00 52.81 103 ARG A CA 1
ATOM 829 C C . ARG A 1 103 ? -3.574 -14.403 65.991 1.00 52.81 103 ARG A C 1
ATOM 831 O O . ARG A 1 103 ? -2.529 -15.020 65.837 1.00 52.81 103 ARG A O 1
ATOM 838 N N . SER A 1 104 ? -4.071 -14.139 67.195 1.00 46.94 104 SER A N 1
ATOM 839 C CA . SER A 1 104 ? -3.632 -14.824 68.418 1.00 46.94 104 SER A CA 1
ATOM 840 C C . SER A 1 104 ? -4.818 -14.936 69.368 1.00 46.94 104 SER A C 1
ATOM 842 O O . SER A 1 104 ? -5.201 -13.987 70.047 1.00 46.94 104 SER A O 1
ATOM 844 N N . THR A 1 105 ? -5.453 -16.102 69.356 1.00 52.69 105 THR A N 1
ATOM 845 C CA . THR A 1 105 ? -6.442 -16.513 70.347 1.00 52.69 105 THR A CA 1
ATOM 846 C C . THR A 1 105 ? -5.695 -17.055 71.560 1.00 52.69 105 THR A C 1
ATOM 848 O O . THR A 1 105 ? -5.211 -18.185 71.525 1.00 52.69 105 THR A O 1
ATOM 851 N N . ARG A 1 106 ? -5.610 -16.280 72.646 1.00 43.88 106 ARG A N 1
ATOM 852 C CA . ARG A 1 106 ? -5.247 -16.820 73.961 1.00 43.88 106 ARG A CA 1
ATOM 853 C C . ARG A 1 106 ? -6.354 -16.512 74.964 1.00 43.88 106 ARG A C 1
ATOM 855 O O . ARG A 1 106 ? -6.534 -15.382 75.399 1.00 43.88 106 ARG A O 1
ATOM 862 N N . SER A 1 107 ? -7.092 -17.575 75.263 1.00 52.28 107 SER A N 1
ATOM 863 C CA . SER A 1 107 ? -8.058 -17.748 76.345 1.00 52.28 107 SER A CA 1
ATOM 864 C C . SER A 1 107 ? -7.572 -17.169 77.679 1.00 52.28 107 SER A C 1
ATOM 866 O O . SER A 1 107 ? -6.509 -17.586 78.136 1.00 52.28 107 SER A O 1
ATOM 868 N N . LYS A 1 108 ? -8.367 -16.266 78.284 1.00 47.41 108 LYS A N 1
ATOM 869 C CA . LYS A 1 108 ? -8.535 -16.053 79.740 1.00 47.41 108 LYS A CA 1
ATOM 870 C C . LYS A 1 108 ? -9.889 -15.351 80.013 1.00 47.41 108 LYS A C 1
ATOM 872 O O . LYS A 1 108 ? -9.991 -14.141 79.848 1.00 47.41 108 LYS A O 1
ATOM 877 N N . ARG A 1 109 ? -10.921 -16.097 80.432 1.00 41.97 109 ARG A N 1
ATOM 878 C CA . ARG A 1 109 ? -11.986 -15.606 81.342 1.00 41.97 109 ARG A CA 1
ATOM 879 C C . ARG A 1 109 ? -11.557 -16.080 82.739 1.00 41.97 109 ARG A C 1
ATOM 881 O O . ARG A 1 109 ? -11.230 -17.252 82.871 1.00 41.97 109 ARG A O 1
ATOM 888 N N . LEU A 1 110 ? -11.154 -15.179 83.634 1.00 42.56 110 LEU A N 1
ATOM 889 C CA . LEU A 1 110 ? -11.964 -14.374 84.566 1.00 42.56 110 LEU A CA 1
ATOM 890 C C . LEU A 1 110 ? -12.531 -15.217 85.714 1.00 42.56 110 LEU A C 1
ATOM 892 O O . LEU A 1 110 ? -13.435 -16.022 85.516 1.00 42.56 110 LEU A O 1
ATOM 896 N N . CYS A 1 111 ? -11.940 -14.987 86.889 1.00 37.03 111 CYS A N 1
ATOM 897 C CA . CYS A 1 111 ? -12.445 -15.341 88.206 1.00 37.03 111 CYS A CA 1
ATOM 898 C C . CYS A 1 111 ? -13.837 -14.732 88.432 1.00 37.03 111 CYS A C 1
ATOM 900 O O . CYS A 1 111 ? -14.082 -13.595 88.018 1.00 37.03 111 CYS A O 1
ATOM 902 N N . ILE A 1 112 ? -14.692 -15.481 89.124 1.00 46.00 112 ILE A N 1
ATOM 903 C CA . ILE A 1 112 ? -15.696 -14.955 90.055 1.00 46.00 112 ILE A CA 1
ATOM 904 C C . ILE A 1 112 ? -15.196 -15.354 91.439 1.00 46.00 112 ILE A C 1
ATOM 906 O O . ILE A 1 112 ? -14.727 -16.513 91.545 1.00 46.00 112 ILE A O 1
#

Organism: NCBI:txid27848

Radius of gyration: 36.32 Å; chains: 1; bounding box: 42×46×115 Å

pLDDT: mean 75.26, std 23.41, range [35.66, 97.75]

Secondary structure (DSSP, 8-state):
-HHHHHH-TT-GGGTSPPGGGS-HHHHHHHHHHHHHHHHHHHHHHHHHHHHHHHHHHHHHHHHHHHHHHHTTSSSS-SS---------------------------------

Sequence (112 aa):
MQEHEHHSPQCPFLKSKPYEEMSVSEGLEMDITRHANLLQTLRDRILQEVQAAVDKQLQVIRDTLSKYFRKRGVRQNTRAGTVSSARSDETLELSVRSTRSKRSTRSKRLCI